Protein AF-A0ABD0QU20-F1 (afdb_monomer_lite)

Radius of gyration: 11.99 Å; chains: 1; bounding box: 36×29×20 Å

pLDDT: mean 81.07, std 11.28, range [42.03, 92.94]

Foldseek 3Di:
DVVVLVVQLVVQVQFWAFQVDRSDHQLRSQVPPPDPDPVCSSVDPRIDGPCCVVVDPPD

Structure (mmCIF, N/CA/C/O backbone):
data_AF-A0ABD0QU20-F1
#
_entry.id   AF-A0ABD0QU20-F1
#
loop_
_atom_site.group_PDB
_atom_site.id
_atom_site.type_symbol
_atom_site.label_atom_id
_atom_site.label_alt_id
_atom_site.label_comp_id
_atom_site.label_asym_id
_atom_site.label_entity_id
_atom_site.label_seq_id
_atom_site.pdbx_PDB_ins_code
_atom_site.Cartn_x
_atom_site.Cartn_y
_atom_site.Cartn_z
_atom_site.occupancy
_atom_site.B_iso_or_equiv
_atom_site.auth_seq_id
_atom_site.auth_comp_id
_atom_site.auth_asym_id
_atom_site.auth_atom_id
_atom_site.pdbx_PDB_model_num
ATOM 1 N N . GLY A 1 1 ? 16.040 3.862 -8.153 1.00 65.25 1 GLY A N 1
ATOM 2 C CA . GLY A 1 1 ? 16.137 2.825 -9.206 1.00 65.25 1 GLY A CA 1
ATOM 3 C C . GLY A 1 1 ? 14.976 1.851 -9.077 1.00 65.25 1 GLY A C 1
ATOM 4 O O . GLY A 1 1 ? 14.186 2.000 -8.162 1.00 65.25 1 GLY A O 1
ATOM 5 N N . VAL A 1 2 ? 14.845 0.860 -9.969 1.00 72.06 2 VAL A N 1
ATOM 6 C CA . VAL A 1 2 ? 13.712 -0.105 -9.944 1.00 72.06 2 VAL A CA 1
ATOM 7 C C . VAL A 1 2 ? 13.654 -0.918 -8.641 1.00 72.06 2 VAL A C 1
ATOM 9 O O . VAL A 1 2 ? 12.575 -1.280 -8.188 1.00 72.06 2 VAL A O 1
ATOM 12 N N . ILE A 1 3 ? 14.810 -1.161 -8.017 1.00 77.44 3 ILE A N 1
ATOM 13 C CA . ILE A 1 3 ? 14.915 -1.874 -6.735 1.00 77.44 3 ILE A CA 1
ATOM 14 C C . ILE A 1 3 ? 14.242 -1.082 -5.606 1.00 77.44 3 ILE A C 1
ATOM 16 O O . ILE A 1 3 ? 13.524 -1.677 -4.810 1.00 77.44 3 ILE A O 1
ATOM 20 N N . ASP A 1 4 ? 14.415 0.242 -5.580 1.00 78.06 4 ASP A N 1
ATOM 21 C CA . ASP A 1 4 ? 13.819 1.105 -4.551 1.00 78.06 4 ASP A CA 1
ATOM 22 C C . ASP A 1 4 ? 12.286 1.102 -4.667 1.00 78.06 4 ASP A C 1
ATOM 24 O O . ASP A 1 4 ? 11.592 0.910 -3.680 1.00 78.06 4 ASP A O 1
ATOM 28 N N . ILE A 1 5 ? 11.759 1.151 -5.897 1.00 81.25 5 ILE A N 1
ATOM 29 C CA . ILE A 1 5 ? 10.310 1.105 -6.165 1.00 81.25 5 ILE A CA 1
ATOM 30 C C . ILE A 1 5 ? 9.694 -0.217 -5.687 1.00 81.25 5 ILE A C 1
ATOM 32 O O . ILE A 1 5 ? 8.609 -0.232 -5.111 1.00 81.25 5 ILE A O 1
ATOM 36 N N . ALA A 1 6 ? 10.380 -1.337 -5.929 1.00 85.31 6 ALA A N 1
ATOM 37 C CA . ALA A 1 6 ? 9.911 -2.642 -5.478 1.00 85.31 6 ALA A CA 1
ATOM 38 C C . ALA A 1 6 ? 9.981 -2.776 -3.949 1.00 85.31 6 ALA A C 1
ATOM 40 O O . ALA A 1 6 ? 9.104 -3.399 -3.356 1.00 85.31 6 ALA A O 1
ATOM 41 N N . ALA A 1 7 ? 11.009 -2.205 -3.316 1.00 88.12 7 ALA A N 1
ATOM 42 C CA . ALA A 1 7 ? 11.149 -2.202 -1.865 1.00 88.12 7 ALA A CA 1
ATOM 43 C C . ALA A 1 7 ? 10.044 -1.377 -1.191 1.00 88.12 7 ALA A C 1
ATOM 45 O O . ALA A 1 7 ? 9.410 -1.885 -0.267 1.00 88.12 7 ALA A O 1
ATOM 46 N N . ASP A 1 8 ? 9.765 -0.174 -1.697 1.00 87.12 8 ASP A N 1
ATOM 47 C CA . ASP A 1 8 ? 8.699 0.695 -1.185 1.00 87.12 8 ASP A CA 1
ATOM 48 C C . ASP A 1 8 ? 7.329 0.027 -1.336 1.00 87.12 8 ASP A C 1
ATOM 50 O O . ASP A 1 8 ? 6.563 -0.068 -0.380 1.00 87.12 8 ASP A O 1
ATOM 54 N N . TRP A 1 9 ? 7.050 -0.556 -2.506 1.00 90.00 9 TRP A N 1
ATOM 55 C CA . TRP A 1 9 ? 5.820 -1.318 -2.715 1.00 90.00 9 TRP A CA 1
ATOM 56 C C . TRP A 1 9 ? 5.690 -2.513 -1.759 1.00 90.00 9 TRP A C 1
ATOM 58 O O . TRP A 1 9 ? 4.629 -2.705 -1.173 1.00 90.00 9 TRP A O 1
ATOM 68 N N . MET A 1 10 ? 6.747 -3.315 -1.571 1.00 90.19 10 MET A N 1
ATOM 69 C CA . MET A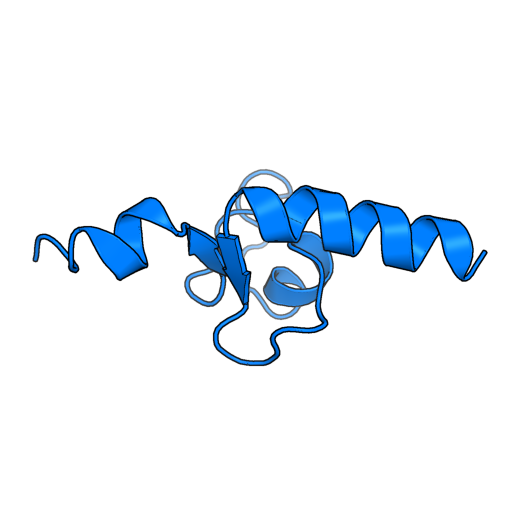 1 10 ? 6.711 -4.452 -0.639 1.00 90.19 10 MET A CA 1
ATOM 70 C C . MET A 1 10 ? 6.514 -4.011 0.816 1.00 90.19 10 MET A C 1
ATOM 72 O O . MET A 1 10 ? 5.879 -4.736 1.585 1.00 90.19 10 MET A O 1
ATOM 76 N N . ASN A 1 11 ? 7.074 -2.861 1.199 1.00 91.25 11 ASN A N 1
ATOM 77 C CA . ASN A 1 11 ? 6.900 -2.300 2.532 1.00 91.25 11 ASN A CA 1
ATOM 78 C C . ASN A 1 11 ? 5.432 -1.929 2.774 1.00 91.25 11 ASN A C 1
ATOM 80 O O . ASN A 1 11 ? 4.845 -2.376 3.757 1.00 91.25 11 ASN A O 1
ATOM 84 N N . ASP A 1 12 ? 4.821 -1.222 1.828 1.00 90.69 12 ASP A N 1
ATOM 85 C CA . ASP A 1 12 ? 3.425 -0.797 1.932 1.00 90.69 12 ASP A CA 1
ATOM 8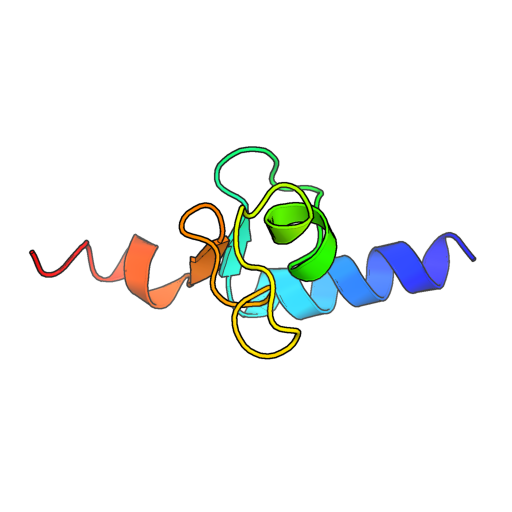6 C C . ASP A 1 12 ? 2.460 -1.990 1.828 1.00 90.69 12 ASP A C 1
ATOM 88 O O . ASP A 1 12 ? 1.473 -2.069 2.565 1.00 90.69 12 ASP A O 1
ATOM 92 N N . LEU A 1 13 ? 2.790 -2.987 0.994 1.00 91.88 13 LEU A N 1
ATOM 93 C CA . LEU A 1 13 ? 2.016 -4.223 0.845 1.00 91.88 13 LEU A CA 1
ATOM 94 C C . LEU A 1 13 ? 1.895 -5.003 2.159 1.00 91.88 13 LEU A C 1
ATOM 96 O O . LEU A 1 13 ? 0.982 -5.805 2.319 1.00 91.88 13 LEU A O 1
ATOM 100 N N . LYS A 1 14 ? 2.803 -4.812 3.118 1.00 90.69 14 LYS A N 1
ATOM 101 C CA . LYS A 1 14 ? 2.698 -5.451 4.435 1.00 90.69 14 LYS A CA 1
ATOM 102 C C . LYS A 1 14 ? 1.520 -4.905 5.246 1.00 90.69 14 LYS A C 1
ATOM 104 O O . LYS A 1 14 ? 0.938 -5.640 6.043 1.00 90.69 14 LYS A O 1
ATOM 109 N N . GLU A 1 15 ? 1.193 -3.631 5.073 1.00 90.12 15 GLU A N 1
ATOM 110 C CA . GLU A 1 15 ? 0.185 -2.927 5.868 1.00 90.12 15 GLU A CA 1
ATOM 111 C C . GLU A 1 15 ? -1.182 -2.937 5.185 1.00 90.12 15 GLU A C 1
ATOM 113 O O . GLU A 1 15 ? -2.213 -3.139 5.837 1.00 90.12 15 GLU A O 1
ATOM 118 N N . GLY A 1 16 ? -1.190 -2.796 3.863 1.00 91.19 16 GLY A N 1
ATOM 119 C CA . GLY A 1 16 ? -2.410 -2.732 3.080 1.00 91.19 16 GLY A CA 1
ATOM 120 C C . GLY A 1 16 ? -2.187 -2.956 1.597 1.00 91.19 16 GLY A C 1
ATOM 121 O O . GLY A 1 16 ? -1.141 -3.424 1.159 1.00 91.19 16 GLY A O 1
ATOM 122 N N . VAL A 1 17 ? -3.214 -2.658 0.815 1.00 92.94 17 VAL A N 1
ATOM 123 C CA . VAL A 1 17 ? -3.181 -2.763 -0.637 1.00 92.94 17 VAL A CA 1
ATOM 124 C C . VAL A 1 17 ? -4.080 -1.702 -1.258 1.00 92.94 17 VAL A C 1
ATOM 126 O O . VAL A 1 17 ? -5.117 -1.325 -0.707 1.00 92.94 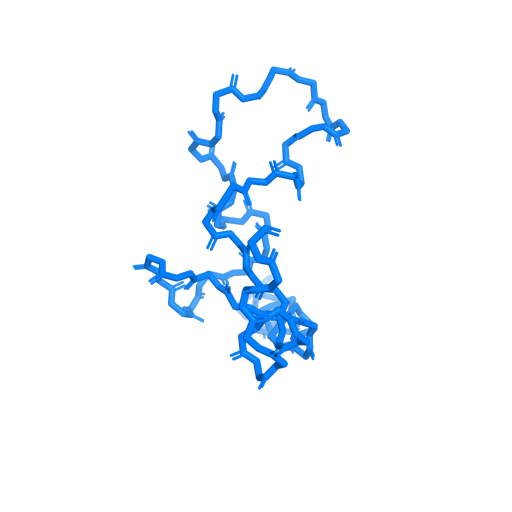17 VAL A O 1
ATOM 129 N N . CYS A 1 18 ? -3.696 -1.242 -2.444 1.00 91.44 18 CYS A N 1
ATOM 130 C CA . CYS A 1 18 ? -4.541 -0.394 -3.266 1.00 91.44 18 CYS A CA 1
ATOM 131 C C . CYS A 1 18 ? -5.593 -1.236 -3.999 1.00 91.44 18 CYS A C 1
ATOM 133 O O . CYS A 1 18 ? -5.245 -2.092 -4.817 1.00 91.44 18 CYS A O 1
ATOM 135 N N . LEU A 1 19 ? -6.881 -0.976 -3.756 1.00 86.88 19 LEU A N 1
ATOM 136 C CA . LEU A 1 19 ? -7.976 -1.747 -4.363 1.00 86.88 19 LEU A CA 1
ATOM 137 C C . LEU A 1 19 ? -8.064 -1.586 -5.887 1.00 86.88 19 LEU A C 1
ATOM 139 O O . LEU A 1 19 ? -8.495 -2.507 -6.578 1.00 86.88 19 LEU A O 1
ATOM 143 N N . SER A 1 20 ? -7.648 -0.435 -6.414 1.00 85.62 20 SER A N 1
ATOM 144 C CA . SER A 1 20 ? -7.691 -0.150 -7.854 1.00 85.62 20 SER A CA 1
ATOM 145 C C . SER A 1 20 ? -6.529 -0.770 -8.627 1.00 85.62 20 SER A C 1
ATOM 147 O O . SER A 1 20 ? -6.673 -1.073 -9.810 1.00 85.62 20 SER A O 1
ATOM 149 N N . ALA A 1 21 ? -5.377 -0.956 -7.975 1.00 88.50 21 ALA A N 1
ATOM 150 C CA . ALA A 1 21 ? -4.168 -1.486 -8.598 1.00 88.50 21 ALA A CA 1
ATOM 151 C C . ALA A 1 21 ? -3.171 -1.989 -7.543 1.00 88.50 21 ALA A C 1
ATOM 153 O O . ALA A 1 21 ? -2.412 -1.221 -6.960 1.00 88.50 21 ALA A O 1
ATOM 154 N N . MET A 1 22 ? -3.116 -3.305 -7.349 1.00 87.81 22 MET A N 1
ATOM 155 C CA . MET A 1 22 ? -2.304 -3.959 -6.309 1.00 87.81 22 MET A CA 1
ATOM 156 C C . MET A 1 22 ? -0.784 -3.724 -6.395 1.00 87.81 22 MET A C 1
ATOM 158 O O . MET A 1 22 ? -0.073 -4.015 -5.440 1.00 87.81 22 MET A O 1
ATOM 162 N N . TRP A 1 23 ? -0.271 -3.260 -7.536 1.00 86.00 23 TRP A N 1
ATOM 163 C CA . TRP A 1 23 ? 1.155 -2.991 -7.775 1.00 86.00 23 TRP A CA 1
ATOM 164 C C . TRP A 1 23 ? 1.559 -1.541 -7.477 1.00 86.00 23 TRP A C 1
ATOM 166 O O . TRP A 1 23 ? 2.726 -1.193 -7.644 1.00 86.00 23 TRP A O 1
ATOM 176 N N . PHE A 1 24 ? 0.617 -0.686 -7.076 1.00 89.88 24 PHE A N 1
ATOM 177 C CA . PHE A 1 24 ? 0.937 0.646 -6.577 1.00 89.88 24 PHE A CA 1
ATOM 178 C C . PHE A 1 24 ? 1.321 0.579 -5.105 1.00 89.88 24 PHE A C 1
ATOM 180 O O . PHE A 1 24 ? 0.698 -0.133 -4.316 1.00 89.88 24 PHE A O 1
ATOM 187 N N . ASN A 1 25 ? 2.366 1.326 -4.753 1.00 88.19 25 ASN A N 1
ATOM 188 C CA . ASN A 1 25 ? 2.676 1.632 -3.363 1.00 88.19 25 ASN A CA 1
ATOM 189 C C . ASN A 1 25 ? 1.604 2.593 -2.796 1.00 88.19 25 ASN A C 1
ATOM 191 O O . ASN A 1 25 ? 0.718 3.051 -3.531 1.00 88.19 25 ASN A O 1
ATOM 195 N N . HIS A 1 26 ? 1.650 2.880 -1.499 1.00 88.00 26 HIS A N 1
ATOM 196 C CA . HIS A 1 26 ? 0.627 3.680 -0.830 1.00 88.00 26 HIS A CA 1
ATOM 197 C C . HIS A 1 26 ? 0.525 5.088 -1.436 1.00 88.00 26 HIS A C 1
ATOM 199 O O . HIS A 1 26 ? -0.563 5.538 -1.800 1.00 88.00 26 HIS A O 1
ATOM 205 N N . GLU A 1 27 ? 1.668 5.733 -1.674 1.00 85.44 27 GLU A N 1
ATOM 206 C CA . GLU A 1 27 ? 1.720 7.072 -2.266 1.00 85.44 27 GLU A CA 1
ATOM 207 C C . GLU A 1 27 ? 1.123 7.116 -3.680 1.00 85.44 27 GLU A C 1
ATOM 209 O O . GLU A 1 27 ? 0.316 7.992 -3.994 1.00 85.44 27 GLU A O 1
ATOM 214 N N . GLN A 1 28 ? 1.482 6.155 -4.537 1.00 85.81 28 GLN A N 1
ATOM 215 C CA . GLN A 1 28 ? 0.970 6.056 -5.906 1.00 85.81 28 GLN A CA 1
ATOM 216 C C . GLN A 1 28 ? -0.528 5.763 -5.926 1.00 85.81 28 GLN A C 1
ATOM 218 O O . GLN A 1 28 ? -1.242 6.298 -6.774 1.00 85.81 28 GLN A O 1
ATOM 223 N N . CYS A 1 29 ? -1.016 4.955 -4.981 1.00 88.44 29 CYS A N 1
ATOM 224 C CA . CYS A 1 29 ? -2.443 4.688 -4.829 1.00 88.44 29 CYS A CA 1
ATOM 225 C C . CYS A 1 29 ? -3.239 5.968 -4.541 1.00 88.44 29 CYS A C 1
ATOM 227 O O . CYS A 1 29 ? -4.375 6.110 -4.995 1.00 88.44 29 CYS A O 1
ATOM 229 N N . CYS A 1 30 ? -2.635 6.911 -3.815 1.00 87.25 30 CYS A N 1
ATOM 230 C CA . CYS A 1 30 ? -3.290 8.139 -3.395 1.00 87.25 30 CYS A CA 1
ATOM 231 C C . CYS A 1 30 ? -2.924 9.384 -4.223 1.00 87.25 30 CYS A C 1
ATOM 233 O O .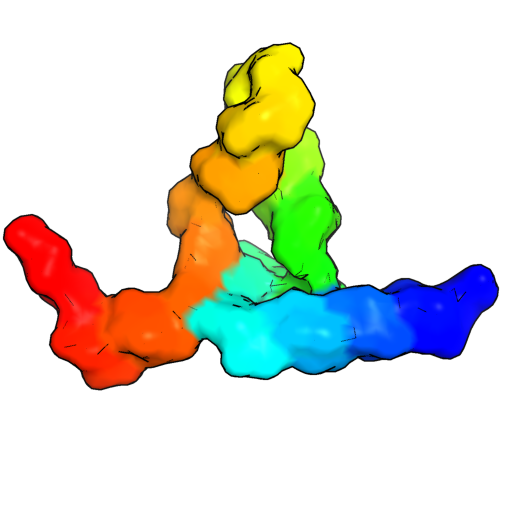 CYS A 1 30 ? -3.396 10.480 -3.913 1.00 87.25 30 CYS A O 1
ATOM 235 N N . TRP 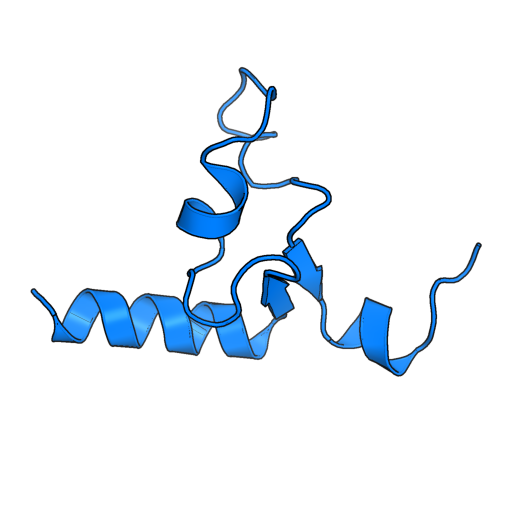A 1 31 ? -2.151 9.254 -5.306 1.00 84.81 31 TRP A N 1
ATOM 236 C CA . TRP A 1 31 ? -1.800 10.385 -6.179 1.00 84.81 31 TRP A CA 1
ATOM 237 C C . TRP A 1 31 ? -3.005 11.099 -6.797 1.00 84.81 31 TRP A C 1
ATOM 239 O O . TRP A 1 31 ? -2.949 12.312 -6.990 1.00 84.81 31 TRP A O 1
ATOM 249 N N . ASP A 1 32 ? -4.084 10.368 -7.078 1.00 74.19 32 ASP A N 1
ATOM 250 C CA . ASP A 1 32 ? -5.327 10.921 -7.636 1.00 74.19 32 ASP A CA 1
ATOM 251 C C . ASP A 1 32 ? -6.288 11.453 -6.554 1.00 74.19 32 ASP A C 1
ATOM 253 O O . ASP A 1 32 ? -7.375 11.945 -6.854 1.00 74.19 32 ASP A O 1
ATOM 257 N N . SER A 1 33 ? -5.914 11.377 -5.271 1.00 75.62 33 SER A N 1
ATOM 258 C CA . SER A 1 33 ? -6.765 11.895 -4.200 1.00 75.62 33 SER A CA 1
ATOM 259 C C . SER A 1 33 ? -6.990 13.403 -4.363 1.00 75.62 33 SER A C 1
ATOM 261 O O . SER A 1 33 ? -6.068 14.183 -4.615 1.00 75.62 33 SER A O 1
ATOM 263 N N . ASN A 1 34 ? -8.247 13.831 -4.205 1.00 72.44 34 ASN A N 1
ATOM 264 C CA . ASN A 1 34 ? -8.625 15.247 -4.280 1.00 72.44 34 ASN A CA 1
ATOM 265 C C . ASN A 1 34 ? -8.139 16.053 -3.058 1.00 72.44 34 ASN A C 1
ATOM 267 O O . ASN A 1 34 ? -8.325 17.267 -2.994 1.00 72.44 34 ASN A O 1
ATOM 271 N N . GLU A 1 35 ? -7.490 15.379 -2.108 1.00 71.56 35 GLU A N 1
ATOM 272 C CA . GLU A 1 35 ? -6.933 15.970 -0.906 1.00 71.56 35 GLU A CA 1
ATOM 273 C C . GLU A 1 35 ? -5.771 16.903 -1.264 1.00 71.56 35 GLU A C 1
ATOM 275 O O . GLU A 1 35 ? -4.827 16.558 -1.986 1.00 71.56 35 GLU A O 1
ATOM 280 N N . THR A 1 36 ? -5.863 18.143 -0.791 1.00 66.81 36 THR A N 1
ATOM 281 C CA . THR A 1 36 ? -4.927 19.219 -1.159 1.00 66.81 36 THR A CA 1
ATOM 282 C C . THR A 1 36 ? -3.818 19.422 -0.133 1.00 66.81 36 THR A C 1
ATOM 284 O O . THR A 1 36 ? -2.847 20.127 -0.415 1.00 66.81 36 THR A O 1
ATOM 287 N N . THR A 1 37 ? -3.915 18.779 1.034 1.00 69.75 37 THR A N 1
ATOM 288 C CA . THR A 1 37 ? -2.908 18.859 2.093 1.00 69.75 37 THR A CA 1
ATOM 289 C C . THR A 1 37 ? -2.032 17.605 2.112 1.00 69.75 37 THR A C 1
ATOM 291 O O . THR A 1 37 ? -2.499 16.485 1.908 1.00 69.75 37 THR A O 1
ATOM 294 N N . PHE A 1 38 ? -0.735 17.780 2.380 1.00 65.19 38 PHE A N 1
ATOM 295 C CA . PHE A 1 38 ? 0.227 16.670 2.449 1.00 65.19 38 PHE A CA 1
ATOM 296 C C . PHE A 1 38 ? -0.159 15.595 3.478 1.00 65.19 38 PHE A C 1
ATOM 298 O O . PHE A 1 38 ? 0.143 14.428 3.273 1.00 65.19 38 PHE A O 1
ATOM 305 N N . ALA A 1 39 ? -0.833 15.976 4.567 1.00 66.38 39 ALA A N 1
ATOM 306 C CA . ALA A 1 39 ? -1.244 15.051 5.625 1.00 66.38 39 ALA A CA 1
ATOM 307 C C . ALA A 1 39 ? -2.493 14.223 5.269 1.00 66.38 39 ALA A C 1
ATOM 309 O O . ALA A 1 39 ? -2.756 13.204 5.907 1.00 66.38 39 ALA A O 1
ATOM 310 N N . GLU A 1 40 ? -3.278 14.676 4.291 1.0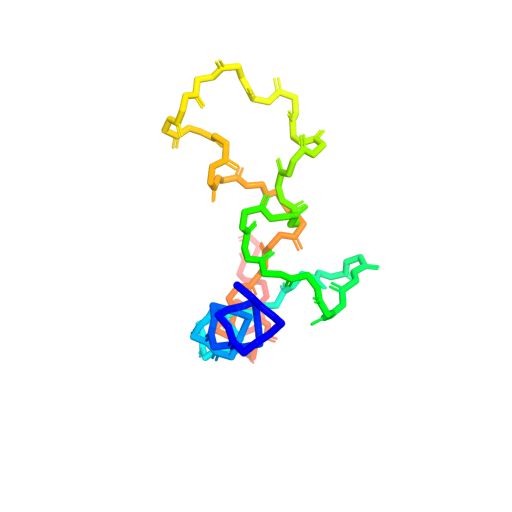0 66.75 40 GLU A N 1
ATOM 311 C CA . GLU A 1 40 ? -4.519 14.021 3.861 1.00 66.75 40 GLU A CA 1
ATOM 312 C C . GLU A 1 40 ? -4.334 13.247 2.555 1.00 66.75 40 GLU A C 1
ATOM 314 O O . GLU A 1 40 ? -5.073 12.305 2.297 1.00 66.75 40 GLU A O 1
ATOM 319 N N . ARG A 1 41 ? -3.277 13.546 1.789 1.00 66.25 41 ARG A N 1
ATOM 320 C CA . ARG A 1 41 ? -2.874 12.768 0.607 1.00 66.25 41 ARG A CA 1
ATOM 321 C C . ARG A 1 41 ? -2.556 11.308 0.902 1.00 66.25 41 ARG A C 1
ATOM 323 O O . ARG A 1 41 ? -2.731 10.492 0.017 1.00 66.25 41 ARG A O 1
ATOM 330 N N . ASP A 1 42 ? -2.133 10.979 2.117 1.00 69.88 42 ASP A N 1
ATOM 331 C CA . ASP A 1 42 ? -1.890 9.594 2.551 1.00 69.88 42 ASP A CA 1
ATOM 332 C C . ASP A 1 42 ? -3.182 8.895 3.028 1.00 69.88 42 ASP A C 1
ATOM 334 O O . ASP A 1 42 ? -3.191 7.734 3.410 1.00 69.88 42 ASP A O 1
ATOM 338 N N . LYS A 1 43 ? -4.313 9.611 3.047 1.00 74.44 43 LYS A N 1
ATOM 339 C CA . LYS A 1 43 ? -5.613 9.110 3.505 1.00 74.44 43 LYS A CA 1
ATOM 340 C C . LYS A 1 43 ? -6.575 9.035 2.331 1.00 74.44 43 LYS A C 1
ATOM 342 O O . LYS A 1 43 ? -7.578 9.742 2.291 1.00 74.44 43 LYS A O 1
ATOM 347 N N . CYS A 1 44 ? -6.279 8.175 1.359 1.00 83.19 44 CYS A N 1
ATOM 348 C CA . CYS A 1 44 ? -7.193 7.947 0.245 1.00 83.19 44 CYS A CA 1
ATOM 349 C C . CYS A 1 44 ? -8.104 6.729 0.481 1.00 83.19 44 CYS A C 1
ATOM 351 O O . CYS A 1 44 ? -7.666 5.713 1.017 1.00 83.19 44 CYS A O 1
ATOM 353 N N . PRO A 1 45 ? -9.370 6.766 0.021 1.00 82.88 45 PRO A N 1
ATOM 354 C CA . PRO A 1 45 ? -10.314 5.653 0.194 1.00 82.88 45 PRO A CA 1
ATOM 355 C C . PRO A 1 45 ? -9.943 4.399 -0.616 1.00 82.88 45 PRO A C 1
ATOM 357 O O . PRO A 1 45 ? -10.523 3.333 -0.415 1.00 82.88 45 PRO A O 1
ATOM 360 N N . GLN A 1 46 ? -9.014 4.542 -1.563 1.00 86.56 46 GLN A N 1
ATOM 361 C CA . GLN A 1 46 ? -8.522 3.479 -2.437 1.00 86.56 46 GLN A CA 1
ATOM 362 C C . GLN A 1 46 ? -7.541 2.547 -1.716 1.00 86.56 46 GLN A C 1
ATOM 364 O O . GLN A 1 46 ? -7.447 1.371 -2.077 1.00 86.56 46 GLN A O 1
ATOM 369 N N . TRP A 1 47 ? -6.825 3.063 -0.714 1.00 90.19 47 TRP A N 1
ATOM 370 C CA . TRP A 1 47 ? -5.927 2.277 0.116 1.00 90.19 47 TRP A CA 1
ATOM 371 C C . TRP A 1 47 ? -6.710 1.602 1.235 1.00 90.19 47 TRP A C 1
ATOM 373 O O . TRP A 1 47 ? -7.512 2.240 1.919 1.00 90.19 47 TRP A O 1
ATOM 383 N N . LYS A 1 48 ? -6.484 0.301 1.419 1.00 90.81 48 LYS A N 1
ATOM 384 C CA . LYS A 1 48 ? -7.110 -0.478 2.485 1.00 90.81 48 LYS A CA 1
ATOM 385 C C . LYS A 1 48 ? -6.090 -1.312 3.217 1.00 90.81 48 LYS A C 1
ATOM 387 O O . LYS A 1 48 ? -5.319 -2.040 2.598 1.00 90.81 48 LYS A O 1
ATOM 392 N N . THR A 1 49 ? -6.126 -1.244 4.541 1.00 91.75 49 THR A N 1
ATOM 393 C CA . THR A 1 49 ? -5.294 -2.113 5.370 1.00 91.75 49 THR A CA 1
ATOM 394 C C . THR A 1 49 ? -5.798 -3.551 5.306 1.00 91.75 49 THR A C 1
ATOM 396 O O . THR A 1 49 ? -6.995 -3.811 5.149 1.00 91.75 49 THR A O 1
ATOM 399 N N . TRP A 1 50 ? -4.901 -4.520 5.485 1.00 90.62 50 TRP A N 1
ATOM 400 C CA . TRP A 1 50 ? -5.320 -5.923 5.570 1.00 90.62 50 TRP A CA 1
ATOM 401 C C . TRP A 1 50 ? -6.275 -6.168 6.734 1.00 90.62 50 TRP A C 1
ATOM 403 O O . TRP A 1 50 ? -7.166 -7.003 6.622 1.00 90.62 50 TRP A O 1
ATOM 413 N N . ALA A 1 51 ? -6.123 -5.422 7.831 1.00 89.81 51 ALA A N 1
ATOM 414 C CA . ALA A 1 51 ? -7.032 -5.487 8.966 1.00 89.81 51 ALA A CA 1
ATOM 415 C C . ALA A 1 51 ? -8.467 -5.113 8.561 1.00 89.81 51 ALA A C 1
ATOM 417 O O . ALA A 1 51 ? -9.381 -5.873 8.865 1.00 89.81 51 ALA A O 1
ATOM 418 N N . GLU A 1 52 ? -8.665 -4.012 7.825 1.00 88.00 52 GLU A N 1
ATOM 419 C CA . GLU A 1 52 ? -9.986 -3.616 7.307 1.00 88.00 52 GLU A CA 1
ATOM 420 C C . GLU A 1 52 ? -10.592 -4.671 6.371 1.00 88.00 52 GLU A C 1
ATOM 422 O O . GLU A 1 52 ? -11.796 -4.918 6.411 1.00 88.00 52 GLU A O 1
ATOM 427 N N . LEU A 1 53 ? -9.767 -5.306 5.533 1.00 88.00 53 LEU A N 1
ATOM 428 C CA . LEU A 1 53 ? -10.233 -6.309 4.570 1.00 88.00 53 LEU A CA 1
ATOM 429 C C . LEU A 1 53 ? -10.557 -7.659 5.226 1.00 88.00 53 LEU A C 1
ATOM 431 O O . LEU A 1 53 ? -11.534 -8.303 4.854 1.00 88.00 53 LEU A O 1
ATOM 435 N N . ILE A 1 54 ? -9.743 -8.098 6.189 1.00 87.00 54 ILE A N 1
ATOM 436 C CA . ILE A 1 54 ? -9.863 -9.412 6.839 1.00 87.00 54 ILE A CA 1
ATOM 437 C C . ILE A 1 54 ? -10.916 -9.392 7.947 1.00 87.00 54 ILE A C 1
ATOM 439 O O . ILE A 1 54 ? -11.665 -10.356 8.094 1.00 87.00 54 ILE A O 1
ATOM 443 N N . LEU A 1 55 ? -10.976 -8.318 8.737 1.00 82.81 55 LEU A N 1
ATOM 444 C CA . LEU A 1 55 ? -11.925 -8.201 9.848 1.00 82.81 55 LEU A CA 1
ATOM 445 C C . LEU A 1 55 ? -13.325 -7.773 9.381 1.00 82.81 55 LEU A C 1
ATOM 447 O O . LEU A 1 55 ? -14.258 -7.794 10.181 1.00 82.81 55 LEU A O 1
ATOM 451 N N . GLY A 1 56 ? -13.478 -7.466 8.088 1.00 63.69 56 GLY A N 1
ATOM 452 C CA . GLY A 1 56 ? -14.702 -6.947 7.494 1.00 63.69 56 GLY A CA 1
ATOM 453 C C . GLY A 1 56 ? -14.899 -5.477 7.849 1.00 63.69 56 GLY A C 1
ATOM 454 O O . GLY A 1 56 ? -14.594 -5.052 8.962 1.00 63.69 56 GLY A O 1
ATOM 455 N N . GLN A 1 57 ? -15.416 -4.692 6.899 1.00 58.59 57 GLN A N 1
ATOM 456 C CA . GLN A 1 57 ? -15.900 -3.338 7.167 1.00 58.59 57 GLN A CA 1
ATOM 457 C C . GLN A 1 57 ? -16.853 -3.392 8.369 1.00 58.59 57 GLN A C 1
ATOM 459 O O . GLN A 1 57 ? -17.984 -3.857 8.238 1.00 58.59 57 GLN A O 1
ATOM 464 N N . ALA A 1 58 ? -16.396 -2.946 9.540 1.00 50.22 58 ALA A N 1
ATOM 465 C CA . ALA A 1 58 ? -17.313 -2.465 10.554 1.00 50.22 58 ALA A CA 1
ATOM 466 C C . ALA A 1 58 ? -17.960 -1.221 9.939 1.00 50.22 58 ALA A C 1
ATOM 468 O O . ALA A 1 58 ? -17.281 -0.215 9.729 1.00 50.22 58 ALA A O 1
ATOM 469 N N . GLU A 1 59 ? -19.210 -1.396 9.513 1.00 42.03 59 GLU A N 1
ATOM 470 C CA . GLU A 1 59 ? -20.112 -0.346 9.034 1.00 42.03 59 GLU A CA 1
ATOM 471 C C . GLU A 1 59 ? -20.147 0.860 9.982 1.00 42.03 59 GLU A C 1
ATOM 473 O O . GLU A 1 59 ? -20.175 0.646 11.219 1.00 42.03 59 GLU A O 1
#

Secondary structure (DSSP, 8-state):
-HHHHHHHHHHHHTTEEESS-TTS-HHHHTTT----STTTTT--TTEEEHHHHHS----

Organism: Cirrhinus mrigala (NCBI:txid683832)

Sequence (59 aa):
GVIDIAADWMNDLKEGVCLSAMWFNHEQCCWDSNETTFAERDKCPQWKTWAELILGQAE